Protein AF-A0A060RAX2-F1 (afdb_monomer_lite)

pLDDT: mean 82.01, std 15.31, range [31.0, 96.56]

Organism: NCBI:txid1433126

Structure (mmCIF, N/CA/C/O backbone):
data_AF-A0A060RAX2-F1
#
_entry.id   AF-A0A060RAX2-F1
#
loop_
_atom_site.group_PDB
_atom_site.id
_atom_site.type_symbol
_atom_site.label_atom_id
_atom_site.label_alt_id
_atom_site.label_comp_id
_atom_site.label_asym_id
_atom_site.label_entity_id
_atom_site.label_seq_id
_atom_site.pdbx_PDB_ins_code
_atom_site.Cartn_x
_atom_site.Cartn_y
_atom_site.Cartn_z
_atom_site.occupancy
_atom_site.B_iso_or_equiv
_atom_site.auth_seq_id
_atom_site.auth_comp_id
_atom_site.auth_asym_id
_atom_site.auth_atom_id
_atom_site.pdbx_PDB_model_num
ATOM 1 N N . MET A 1 1 ? 15.315 -1.923 -35.278 1.00 40.69 1 MET A N 1
ATOM 2 C CA . MET A 1 1 ? 13.990 -2.522 -35.017 1.00 40.69 1 MET A CA 1
ATOM 3 C C . MET A 1 1 ? 14.217 -3.884 -34.391 1.00 40.69 1 MET A C 1
ATOM 5 O O . MET A 1 1 ? 14.430 -4.845 -35.110 1.00 40.69 1 MET A O 1
ATOM 9 N N . GLY A 1 2 ? 14.251 -3.930 -33.065 1.00 31.00 2 GLY A N 1
ATOM 10 C CA . GLY A 1 2 ? 14.161 -5.158 -32.284 1.00 31.00 2 GLY A CA 1
ATOM 11 C C . GLY A 1 2 ? 13.097 -4.883 -31.240 1.00 31.00 2 GLY A C 1
ATOM 12 O O . GLY A 1 2 ? 13.395 -4.315 -30.198 1.00 31.00 2 GLY A O 1
ATOM 13 N N . ILE A 1 3 ? 11.834 -5.123 -31.593 1.00 42.16 3 ILE A N 1
ATOM 14 C CA . ILE A 1 3 ? 10.774 -5.209 -30.590 1.00 42.16 3 ILE A CA 1
ATOM 15 C C . ILE A 1 3 ? 10.915 -6.626 -30.059 1.00 42.16 3 ILE A C 1
ATOM 17 O O . ILE A 1 3 ? 10.268 -7.552 -30.547 1.00 42.16 3 ILE A O 1
ATOM 21 N N . ASP A 1 4 ? 11.871 -6.803 -29.152 1.00 38.22 4 ASP A N 1
ATOM 22 C CA . ASP A 1 4 ? 11.955 -8.032 -28.393 1.00 38.22 4 ASP A CA 1
ATOM 23 C C . ASP A 1 4 ? 10.695 -8.094 -27.543 1.00 38.22 4 ASP A C 1
ATOM 25 O O . ASP A 1 4 ? 10.386 -7.201 -26.753 1.00 38.22 4 ASP A O 1
ATOM 29 N N . ASN A 1 5 ? 9.915 -9.133 -27.822 1.00 41.03 5 ASN A N 1
ATOM 30 C CA . ASN A 1 5 ? 8.719 -9.512 -27.105 1.00 41.03 5 ASN A CA 1
ATOM 31 C C . ASN A 1 5 ? 9.059 -9.637 -25.617 1.00 41.03 5 ASN A C 1
ATOM 33 O O . ASN A 1 5 ? 9.497 -10.696 -25.166 1.00 41.03 5 ASN A O 1
ATOM 37 N N . VAL A 1 6 ? 8.845 -8.567 -24.849 1.00 45.88 6 VAL A N 1
ATOM 38 C CA . VAL A 1 6 ? 8.766 -8.670 -23.396 1.00 45.88 6 VAL A CA 1
ATOM 39 C C . VAL A 1 6 ? 7.532 -9.509 -23.128 1.00 45.88 6 VAL A C 1
ATOM 41 O O . VAL A 1 6 ? 6.397 -9.078 -23.336 1.00 45.88 6 VAL A O 1
ATOM 44 N N . VAL A 1 7 ? 7.810 -10.761 -22.785 1.00 43.94 7 VAL A N 1
ATOM 45 C CA . VAL A 1 7 ? 6.874 -11.801 -22.394 1.00 43.94 7 VAL A CA 1
ATOM 46 C C . VAL A 1 7 ? 5.793 -11.167 -21.530 1.00 43.94 7 VAL A C 1
ATOM 48 O O . VAL A 1 7 ? 6.024 -10.741 -20.399 1.00 43.94 7 VAL A O 1
ATOM 51 N N . ASN A 1 8 ? 4.609 -11.059 -22.122 1.00 46.56 8 ASN A N 1
ATOM 52 C CA . ASN A 1 8 ? 3.396 -10.644 -21.455 1.00 46.56 8 ASN A CA 1
ATOM 53 C C . ASN A 1 8 ? 2.997 -11.824 -20.572 1.00 46.56 8 ASN A C 1
ATOM 55 O O . ASN A 1 8 ? 2.172 -12.639 -20.968 1.00 46.56 8 ASN A O 1
ATOM 59 N N . ASP A 1 9 ? 3.693 -11.992 -19.451 1.00 50.44 9 ASP A N 1
ATOM 60 C CA . ASP A 1 9 ? 3.386 -13.018 -18.472 1.00 50.44 9 ASP A CA 1
ATOM 61 C C . ASP A 1 9 ? 2.266 -12.441 -17.595 1.00 50.44 9 ASP A C 1
ATOM 63 O O . ASP A 1 9 ? 2.535 -11.565 -16.762 1.00 50.44 9 ASP A O 1
ATOM 67 N N . PRO A 1 10 ? 0.996 -12.876 -17.741 1.00 52.94 10 PRO A N 1
ATOM 68 C CA . PRO A 1 10 ? -0.099 -12.449 -16.869 1.00 52.94 10 PRO A CA 1
ATOM 69 C C . PRO A 1 10 ? 0.019 -13.109 -15.482 1.00 52.94 10 PRO A C 1
ATOM 71 O O . PRO A 1 10 ? -0.981 -13.369 -14.809 1.00 52.94 10 PRO A O 1
ATOM 74 N N . GLY A 1 11 ? 1.247 -13.427 -15.066 1.00 69.38 11 GLY A N 1
ATOM 75 C CA . GLY A 1 11 ? 1.576 -14.026 -13.794 1.00 69.38 11 GLY A CA 1
ATOM 76 C C . GLY A 1 11 ? 1.183 -13.096 -12.656 1.00 69.38 11 GLY A C 1
ATOM 77 O O . GLY A 1 11 ? 1.456 -11.891 -12.658 1.00 69.38 11 GLY A O 1
ATOM 78 N N . MET A 1 12 ? 0.530 -13.679 -11.658 1.00 77.56 12 MET A N 1
ATOM 79 C CA . MET A 1 12 ? 0.263 -13.012 -10.394 1.00 77.56 12 MET A CA 1
ATOM 80 C C . MET A 1 12 ? 1.573 -12.468 -9.814 1.00 77.56 12 MET A C 1
ATOM 82 O O . MET A 1 12 ? 2.557 -13.188 -9.674 1.00 77.56 12 MET A O 1
ATOM 86 N N . THR A 1 13 ? 1.577 -11.186 -9.472 1.00 85.06 13 THR A N 1
ATOM 87 C CA . THR A 1 13 ? 2.746 -10.495 -8.930 1.00 85.06 13 THR A CA 1
ATOM 88 C C . THR A 1 13 ? 2.704 -10.455 -7.407 1.00 85.06 13 THR A C 1
ATOM 90 O O . THR A 1 13 ? 1.645 -10.246 -6.814 1.00 85.06 13 THR A O 1
ATOM 93 N N . TYR A 1 14 ? 3.867 -10.575 -6.771 1.00 88.44 14 TYR A N 1
ATOM 94 C CA . TYR A 1 14 ? 4.028 -10.373 -5.332 1.00 88.44 14 TYR A CA 1
ATOM 95 C C . TYR A 1 14 ? 4.459 -8.941 -5.024 1.00 88.44 14 TYR A C 1
ATOM 97 O O . TYR A 1 14 ? 5.222 -8.334 -5.786 1.00 88.44 14 TYR A O 1
ATOM 105 N N . ALA A 1 15 ? 3.988 -8.404 -3.901 1.00 89.62 15 ALA A N 1
ATOM 106 C CA . ALA A 1 15 ? 4.385 -7.083 -3.443 1.00 89.62 15 ALA A CA 1
ATOM 107 C C . ALA A 1 15 ? 4.557 -6.985 -1.928 1.00 89.62 15 ALA A C 1
ATOM 109 O O . ALA A 1 15 ? 3.842 -7.619 -1.147 1.00 89.62 15 ALA A O 1
ATOM 110 N N . LEU A 1 16 ? 5.492 -6.123 -1.543 1.00 92.06 16 LEU A N 1
ATOM 111 C CA . LEU A 1 16 ? 5.757 -5.729 -0.172 1.00 92.06 16 LEU A CA 1
ATOM 112 C C . LEU A 1 16 ? 5.646 -4.211 -0.071 1.00 92.06 16 LEU A C 1
ATOM 114 O O . LEU A 1 16 ? 6.361 -3.486 -0.759 1.00 92.06 16 LEU A O 1
ATOM 118 N N . PHE A 1 17 ? 4.764 -3.739 0.799 1.00 92.75 17 PHE A N 1
ATOM 119 C CA . PHE A 1 17 ? 4.517 -2.319 1.015 1.00 92.75 17 PHE A CA 1
ATOM 120 C C . PHE A 1 17 ? 4.801 -1.930 2.466 1.00 92.75 17 PHE A C 1
ATOM 122 O O . PHE A 1 17 ? 4.574 -2.709 3.391 1.00 92.75 17 PHE A O 1
ATOM 129 N N . GLY A 1 18 ? 5.300 -0.715 2.663 1.00 93.50 18 GLY A N 1
ATOM 130 C CA . GLY A 1 18 ? 5.592 -0.134 3.965 1.00 93.50 18 GLY A CA 1
ATOM 131 C C . GLY A 1 18 ? 5.198 1.338 3.982 1.00 93.50 18 GLY A C 1
ATOM 132 O O . GLY A 1 18 ? 5.544 2.081 3.066 1.00 93.50 18 GLY A O 1
ATOM 133 N N . GLY A 1 19 ? 4.484 1.784 5.010 1.00 93.31 19 GLY A N 1
ATOM 134 C CA . GLY A 1 19 ? 4.023 3.165 5.059 1.00 93.31 19 GLY A CA 1
ATOM 135 C C . GLY A 1 19 ? 3.538 3.636 6.419 1.00 93.31 19 GLY A C 1
ATOM 136 O O . GLY A 1 19 ? 3.630 2.936 7.426 1.00 93.31 19 GLY A O 1
ATOM 137 N N . ILE A 1 20 ? 3.009 4.853 6.413 1.00 91.88 20 ILE A N 1
ATOM 138 C CA . ILE A 1 20 ? 2.364 5.493 7.556 1.00 91.88 20 ILE A CA 1
ATOM 139 C C . ILE A 1 20 ? 0.881 5.617 7.234 1.00 91.88 20 ILE A C 1
ATOM 141 O O . ILE A 1 20 ? 0.505 5.939 6.101 1.00 91.88 20 ILE A O 1
ATOM 145 N N . ASN A 1 21 ? 0.032 5.363 8.223 1.00 89.81 21 ASN A N 1
ATOM 146 C CA . ASN A 1 21 ? -1.407 5.396 8.064 1.00 89.81 21 ASN A CA 1
ATOM 147 C C . ASN A 1 21 ? -2.071 6.305 9.095 1.00 89.81 21 ASN A C 1
ATOM 149 O O . ASN A 1 21 ? -1.909 6.162 10.302 1.00 89.81 21 ASN A O 1
ATOM 153 N N . TYR A 1 22 ? -2.893 7.220 8.605 1.00 89.19 22 TYR A N 1
ATOM 154 C CA . TYR A 1 22 ? -3.722 8.083 9.415 1.00 89.19 22 TYR A CA 1
ATOM 155 C C . TYR A 1 22 ? -5.188 7.651 9.354 1.00 89.19 22 TYR A C 1
ATOM 157 O O . TYR A 1 22 ? -5.821 7.566 8.294 1.00 89.19 22 TYR A O 1
ATOM 165 N N . ARG A 1 23 ? -5.769 7.415 10.530 1.00 88.50 23 ARG A N 1
ATOM 166 C CA . ARG A 1 23 ? -7.190 7.104 10.672 1.00 88.50 23 ARG A CA 1
ATOM 167 C C . ARG A 1 23 ? -8.007 8.387 10.687 1.00 88.50 2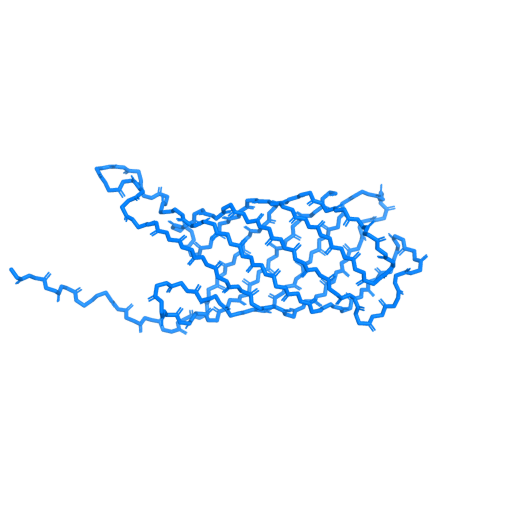3 ARG A C 1
ATOM 169 O O . ARG A 1 23 ? -7.968 9.132 11.658 1.00 88.50 23 ARG A O 1
ATOM 176 N N . ILE A 1 24 ? -8.814 8.581 9.648 1.00 89.31 24 ILE A N 1
ATOM 177 C CA . ILE A 1 24 ? -9.748 9.709 9.556 1.00 89.31 24 ILE A CA 1
ATOM 178 C C . ILE A 1 24 ? -11.032 9.379 10.325 1.00 89.31 24 ILE A C 1
ATOM 180 O O . ILE A 1 24 ? -11.538 10.187 11.097 1.00 89.31 24 ILE A O 1
ATOM 184 N N . THR A 1 25 ? -11.561 8.166 10.142 1.00 89.38 25 THR A N 1
ATOM 185 C CA . THR A 1 25 ? -12.736 7.664 10.871 1.00 89.38 25 THR A CA 1
ATOM 186 C C . THR A 1 25 ? -12.559 6.177 11.204 1.00 89.38 25 THR A C 1
ATOM 188 O O . THR A 1 25 ? -11.690 5.523 10.632 1.00 89.38 25 THR A O 1
ATOM 191 N N . PRO A 1 26 ? -13.416 5.569 12.046 1.00 86.31 26 PRO A N 1
ATOM 192 C CA . PRO A 1 26 ? -13.389 4.121 12.293 1.00 86.31 26 PRO A CA 1
ATOM 193 C C . PRO A 1 26 ? -13.591 3.227 11.054 1.00 86.31 26 PRO A C 1
ATOM 195 O O . PRO A 1 26 ? -13.472 2.006 11.160 1.00 86.31 26 PRO A O 1
ATOM 198 N N . ARG A 1 27 ? -13.968 3.805 9.905 1.00 89.50 27 ARG A N 1
ATOM 199 C CA . ARG A 1 27 ? -14.102 3.093 8.627 1.00 89.50 27 ARG A CA 1
ATOM 200 C C . ARG A 1 27 ? -13.159 3.591 7.545 1.00 89.50 27 ARG A C 1
ATOM 202 O O . ARG A 1 27 ? -12.979 2.873 6.578 1.00 89.50 27 ARG A O 1
ATOM 209 N N . PHE A 1 28 ? -12.590 4.784 7.681 1.00 90.88 28 PHE A N 1
ATOM 210 C CA . PHE A 1 28 ? -11.781 5.405 6.639 1.00 90.88 28 PHE A CA 1
ATOM 211 C C . PHE A 1 28 ? -10.384 5.704 7.149 1.00 90.88 28 PHE A C 1
ATOM 213 O O . PHE A 1 28 ? -10.209 6.364 8.179 1.00 90.88 28 PHE A O 1
ATOM 220 N N . SER A 1 29 ? -9.397 5.261 6.383 1.00 91.00 29 SER A N 1
ATOM 221 C CA . SER A 1 29 ? -7.994 5.531 6.642 1.00 91.00 29 SER A CA 1
ATOM 222 C C . SER A 1 29 ? -7.306 5.977 5.355 1.00 91.00 29 SER A C 1
ATOM 224 O O . SER A 1 29 ? -7.652 5.530 4.261 1.00 91.00 29 SER A O 1
ATOM 226 N N . LEU A 1 30 ? -6.357 6.889 5.500 1.00 94.06 30 LEU A N 1
ATOM 227 C CA . LEU A 1 30 ? -5.515 7.406 4.431 1.00 94.06 30 LEU A CA 1
ATOM 228 C C . LEU A 1 30 ? -4.075 7.148 4.840 1.00 94.06 30 LEU A C 1
ATOM 230 O O . LEU A 1 30 ? -3.723 7.349 5.997 1.00 94.06 30 LEU A O 1
ATOM 234 N N . GLY A 1 31 ? -3.226 6.751 3.913 1.00 93.12 31 GLY A N 1
ATOM 235 C CA . GLY A 1 31 ? -1.808 6.673 4.196 1.00 93.12 31 GLY A CA 1
ATOM 236 C C . GLY A 1 31 ? -0.962 6.878 2.966 1.00 93.12 31 GLY A C 1
ATOM 237 O O . GLY A 1 31 ? -1.460 7.069 1.857 1.00 93.12 31 GLY A O 1
ATOM 238 N N . LEU A 1 32 ? 0.335 6.880 3.213 1.00 95.50 32 LEU A N 1
ATOM 239 C CA . LEU A 1 32 ? 1.360 7.030 2.202 1.00 95.50 32 LEU A CA 1
ATOM 240 C C . LEU A 1 32 ? 2.507 6.092 2.524 1.00 95.50 32 LEU A C 1
ATOM 242 O O . LEU A 1 32 ? 2.751 5.770 3.690 1.00 95.50 32 LEU A O 1
ATOM 246 N N . GLY A 1 33 ? 3.221 5.660 1.501 1.00 94.69 33 GLY A N 1
ATOM 247 C CA . GLY A 1 33 ? 4.307 4.728 1.710 1.00 94.69 33 GLY A CA 1
ATOM 248 C C . GLY A 1 33 ? 5.144 4.481 0.479 1.00 94.69 33 GLY A C 1
ATOM 249 O O . GLY A 1 33 ? 4.999 5.125 -0.563 1.00 94.69 33 GLY A O 1
ATOM 250 N N . VAL A 1 34 ? 6.023 3.505 0.643 1.00 94.19 34 VAL A N 1
ATOM 251 C CA . VAL A 1 34 ? 6.868 2.960 -0.404 1.00 94.19 34 VAL A CA 1
ATOM 252 C 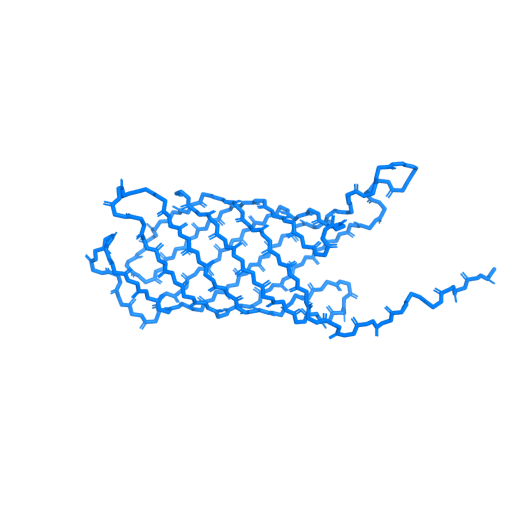C . VAL A 1 34 ? 6.710 1.450 -0.450 1.00 94.19 34 VAL A C 1
ATOM 254 O O . VAL A 1 34 ? 6.452 0.800 0.561 1.00 94.19 34 VAL A O 1
ATOM 257 N N . GLY A 1 35 ? 6.830 0.856 -1.623 1.00 91.50 35 GLY A N 1
ATOM 258 C CA . GLY A 1 35 ? 6.873 -0.593 -1.700 1.00 91.50 35 GLY A CA 1
ATOM 259 C C . GLY A 1 35 ? 7.478 -1.093 -2.975 1.00 91.50 35 GLY A C 1
ATOM 260 O O . GLY A 1 35 ? 7.718 -0.332 -3.906 1.00 91.50 35 GLY A O 1
ATOM 261 N N . ILE A 1 36 ? 7.736 -2.388 -2.973 1.00 89.31 36 ILE A N 1
ATOM 262 C CA . ILE A 1 36 ? 8.416 -3.082 -4.047 1.00 89.31 36 ILE A CA 1
ATOM 263 C C . ILE A 1 36 ? 7.469 -4.134 -4.605 1.00 89.31 36 ILE A C 1
ATOM 265 O O . ILE A 1 36 ? 6.808 -4.852 -3.850 1.00 89.31 36 ILE A O 1
ATOM 269 N N . TYR A 1 37 ? 7.389 -4.227 -5.928 1.00 82.50 37 TYR A N 1
ATOM 270 C CA . TYR A 1 37 ? 6.632 -5.272 -6.609 1.00 82.50 37 TYR A CA 1
ATOM 271 C C . TYR A 1 37 ? 7.414 -5.806 -7.811 1.00 82.50 37 TYR A C 1
ATOM 273 O O . TYR A 1 37 ? 8.246 -5.097 -8.373 1.00 82.50 37 TYR A O 1
ATOM 281 N N . LYS A 1 38 ? 7.201 -7.086 -8.149 1.00 80.62 38 LYS A N 1
ATOM 282 C CA . LYS A 1 38 ? 8.037 -7.857 -9.101 1.00 80.62 38 LYS A CA 1
ATOM 283 C C . LYS A 1 38 ? 9.545 -7.854 -8.783 1.00 80.62 38 LYS A C 1
ATOM 285 O O . LYS A 1 38 ? 10.328 -8.246 -9.629 1.00 80.62 38 LYS A O 1
ATOM 290 N N . THR A 1 39 ? 9.972 -7.398 -7.599 1.00 75.62 39 THR A N 1
ATOM 291 C CA . THR A 1 39 ? 11.394 -7.174 -7.229 1.00 75.62 39 THR A CA 1
ATOM 292 C C . THR A 1 39 ? 12.112 -6.093 -8.066 1.00 75.62 39 THR A C 1
ATOM 294 O O . THR A 1 39 ? 13.165 -5.601 -7.670 1.00 75.62 39 THR A O 1
ATOM 297 N N . GLU A 1 40 ? 11.503 -5.653 -9.165 1.00 80.88 40 GLU A N 1
ATOM 298 C CA . GLU A 1 40 ? 12.068 -4.755 -10.177 1.00 80.88 40 GLU A CA 1
ATOM 299 C C . GLU A 1 40 ? 11.528 -3.324 -10.099 1.00 80.88 40 GLU A C 1
ATOM 301 O O . GLU A 1 40 ? 12.049 -2.433 -10.762 1.00 80.88 40 GLU A O 1
ATOM 306 N N . PHE A 1 41 ? 10.481 -3.077 -9.309 1.00 84.81 41 PHE A N 1
ATOM 307 C CA . PHE A 1 41 ? 9.847 -1.763 -9.238 1.00 84.81 41 PHE A CA 1
ATOM 308 C C . PHE A 1 41 ? 9.698 -1.287 -7.805 1.00 84.81 41 PHE A C 1
ATOM 310 O O . PHE A 1 41 ? 9.165 -2.009 -6.965 1.00 84.81 41 PHE A O 1
ATOM 317 N N . VAL A 1 42 ? 10.081 -0.037 -7.556 1.00 89.75 42 VAL A N 1
ATOM 318 C CA . VAL A 1 42 ? 9.740 0.721 -6.352 1.00 89.75 42 VAL A CA 1
ATOM 319 C C . VAL A 1 42 ? 8.580 1.648 -6.679 1.00 89.75 42 VAL A C 1
ATOM 321 O O . VAL A 1 42 ? 8.571 2.329 -7.700 1.00 89.75 42 VAL A O 1
ATOM 324 N N . ALA A 1 43 ? 7.601 1.705 -5.790 1.00 90.88 43 ALA A N 1
ATOM 325 C CA . ALA A 1 43 ? 6.478 2.610 -5.899 1.00 90.88 43 ALA A CA 1
ATOM 326 C C . ALA A 1 43 ? 6.394 3.510 -4.674 1.00 90.88 43 ALA A C 1
ATOM 328 O O . ALA A 1 43 ? 6.356 3.006 -3.555 1.00 90.88 43 ALA A O 1
ATOM 329 N N . ALA A 1 44 ? 6.305 4.819 -4.892 1.00 92.81 44 ALA A N 1
ATOM 330 C CA . ALA A 1 44 ? 5.879 5.783 -3.886 1.00 92.81 44 ALA A CA 1
ATOM 331 C C . ALA A 1 44 ? 4.383 6.034 -4.075 1.00 92.81 44 ALA A C 1
ATOM 333 O O . ALA A 1 44 ? 3.941 6.339 -5.185 1.00 92.81 44 ALA A O 1
ATOM 334 N N . TYR A 1 45 ? 3.587 5.874 -3.021 1.00 93.94 45 TYR A N 1
ATOM 335 C CA . TYR A 1 45 ? 2.139 5.798 -3.169 1.00 93.94 45 TYR A CA 1
ATOM 336 C C . TYR A 1 45 ? 1.364 6.479 -2.048 1.00 93.94 45 TYR A C 1
ATOM 338 O O . TYR A 1 45 ? 1.857 6.665 -0.937 1.00 93.94 45 TYR A O 1
ATOM 346 N N . LEU A 1 46 ? 0.109 6.784 -2.367 1.00 95.81 46 LEU A N 1
ATOM 347 C CA . LEU A 1 46 ? -0.968 7.104 -1.444 1.00 95.81 46 LEU A CA 1
ATOM 348 C C . LEU A 1 46 ? -1.986 5.968 -1.473 1.00 95.81 46 LEU A C 1
ATOM 350 O O . LEU A 1 46 ? -2.248 5.392 -2.531 1.00 95.81 46 LEU A O 1
ATOM 354 N N . HIS A 1 47 ? -2.587 5.652 -0.332 1.00 94.25 47 HIS A N 1
ATOM 355 C CA . HIS A 1 47 ? -3.659 4.668 -0.253 1.00 94.25 47 HIS A CA 1
ATOM 356 C C . HIS A 1 47 ? -4.839 5.176 0.557 1.00 94.25 47 HIS A C 1
ATOM 358 O O . HIS A 1 47 ? -4.687 5.842 1.578 1.00 94.25 47 HIS A O 1
ATOM 364 N N . LEU A 1 48 ? -6.028 4.793 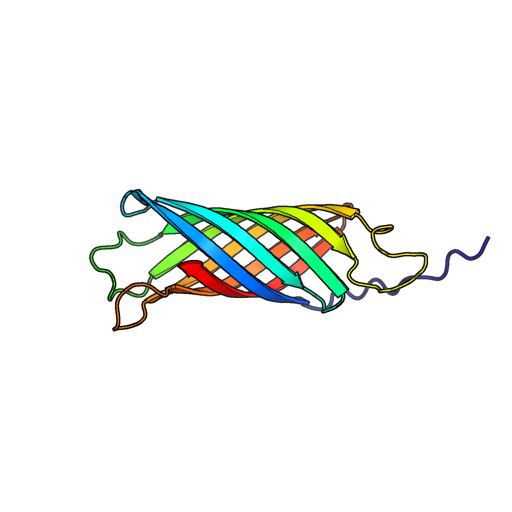0.116 1.00 94.50 48 LEU A N 1
ATOM 365 C CA . LEU A 1 48 ? -7.287 4.999 0.810 1.00 94.50 48 LEU A CA 1
ATOM 366 C C . LEU A 1 48 ? -7.870 3.632 1.135 1.00 94.50 48 LEU A C 1
ATOM 368 O O . LEU A 1 48 ? -8.031 2.804 0.241 1.00 94.50 48 LEU A O 1
ATOM 372 N N . ASN A 1 49 ? -8.208 3.410 2.401 1.00 93.25 49 ASN A N 1
ATOM 373 C CA . ASN A 1 49 ? -8.825 2.174 2.862 1.00 93.25 49 ASN A CA 1
ATOM 374 C C . ASN A 1 49 ? -10.202 2.459 3.461 1.00 93.25 49 ASN A C 1
ATOM 376 O O . ASN A 1 49 ? -10.377 3.389 4.254 1.00 93.25 49 ASN A O 1
ATOM 380 N N . PHE A 1 50 ? -11.157 1.608 3.103 1.00 94.25 50 PHE A N 1
ATOM 381 C CA . PHE A 1 50 ? -12.490 1.536 3.670 1.00 94.25 50 PHE A CA 1
ATOM 382 C C . PHE A 1 50 ? -12.697 0.187 4.361 1.00 94.25 50 PHE A C 1
ATOM 384 O O . PHE A 1 50 ? -12.771 -0.863 3.716 1.00 94.25 50 PHE A O 1
ATOM 391 N N . ASN A 1 51 ? -12.825 0.212 5.683 1.00 92.06 51 ASN A N 1
ATOM 392 C CA . ASN A 1 51 ? -13.046 -0.981 6.486 1.00 92.06 51 ASN A CA 1
ATOM 393 C C . ASN A 1 51 ? -14.508 -1.426 6.345 1.00 92.06 51 ASN A C 1
ATOM 395 O O . ASN A 1 51 ? -15.434 -0.670 6.654 1.00 92.06 51 ASN A O 1
ATOM 399 N N . LEU A 1 52 ? -14.727 -2.679 5.936 1.00 89.50 52 LEU A N 1
ATOM 400 C CA . LEU A 1 52 ? -16.074 -3.248 5.786 1.00 89.50 52 LEU A CA 1
ATOM 401 C C . LEU A 1 52 ? -16.758 -3.485 7.140 1.00 89.50 52 LEU A C 1
ATOM 403 O O . LEU A 1 52 ? -17.978 -3.626 7.221 1.00 89.50 52 LEU A O 1
ATOM 407 N N . ARG A 1 53 ? -15.974 -3.508 8.221 1.00 85.44 53 ARG A N 1
ATOM 408 C CA . ARG A 1 53 ? -16.454 -3.488 9.603 1.00 85.44 53 ARG A CA 1
ATOM 409 C C . ARG A 1 53 ? -15.922 -2.251 10.308 1.00 85.44 53 ARG A C 1
ATOM 411 O O . ARG A 1 53 ? -14.829 -1.779 10.016 1.00 85.44 53 ARG A O 1
ATOM 418 N N . ARG A 1 54 ? -16.717 -1.713 11.236 1.00 77.38 54 ARG A N 1
ATOM 419 C CA . ARG A 1 54 ? -16.285 -0.580 12.055 1.00 77.38 54 ARG A CA 1
ATOM 420 C C . ARG A 1 54 ? -15.153 -1.054 12.955 1.00 77.38 54 ARG A C 1
ATOM 422 O O . ARG A 1 54 ? -15.326 -2.024 13.684 1.00 77.38 54 ARG A O 1
ATOM 429 N N . GLU A 1 55 ? -14.023 -0.368 12.900 1.00 70.81 55 GLU A N 1
ATOM 430 C CA . GLU A 1 55 ? -12.935 -0.649 13.820 1.00 70.81 55 GLU A CA 1
ATOM 431 C C . GLU A 1 55 ? -13.330 -0.157 15.218 1.00 70.81 55 GLU A C 1
ATOM 433 O O . GLU A 1 55 ? -13.570 1.038 15.417 1.00 70.81 55 GLU A O 1
ATOM 438 N N . HIS A 1 56 ? -13.450 -1.079 16.172 1.00 65.81 56 HIS A N 1
ATOM 439 C CA . HIS A 1 56 ? -13.808 -0.762 17.553 1.00 65.81 56 HIS A CA 1
ATOM 440 C C . HIS A 1 56 ? -12.583 -0.707 18.462 1.00 65.81 56 HIS A C 1
ATOM 442 O O . HIS A 1 56 ? -12.549 0.104 19.387 1.00 65.81 56 HIS A O 1
ATOM 448 N N . SER A 1 57 ? -11.558 -1.509 18.174 1.00 64.56 57 SER A N 1
ATOM 449 C CA . SER A 1 57 ? -10.305 -1.524 18.920 1.00 64.56 57 SER A CA 1
ATOM 450 C C . SER A 1 57 ? -9.110 -1.836 18.019 1.00 64.56 57 SER A C 1
ATOM 452 O O . SER A 1 57 ? -9.237 -2.544 17.024 1.00 64.56 57 SER A O 1
ATOM 454 N N . THR A 1 58 ? -7.914 -1.418 18.440 1.00 65.69 58 THR A N 1
ATOM 455 C CA . THR A 1 58 ? -6.610 -1.803 17.862 1.00 65.69 58 THR A CA 1
ATOM 456 C C . THR A 1 58 ? -6.257 -3.281 18.093 1.00 65.69 58 THR A C 1
ATOM 458 O O . THR A 1 58 ? -5.094 -3.667 18.052 1.00 65.69 58 THR A O 1
ATOM 461 N N . LYS A 1 59 ? -7.248 -4.121 18.396 1.00 65.06 59 LYS A N 1
ATOM 462 C CA . LYS A 1 59 ? -7.131 -5.574 18.568 1.00 65.06 59 LYS A CA 1
ATOM 463 C C . LYS A 1 59 ? -7.969 -6.344 17.547 1.00 65.06 59 LYS A C 1
ATOM 465 O O . LYS A 1 59 ? -7.884 -7.569 17.512 1.00 65.06 59 LYS A O 1
ATOM 470 N N . ASP A 1 60 ? -8.760 -5.642 16.738 1.00 72.75 60 ASP A N 1
ATOM 471 C CA . ASP A 1 60 ? -9.696 -6.258 15.810 1.00 72.75 60 ASP A CA 1
ATOM 472 C C . ASP A 1 60 ? -9.051 -6.440 14.437 1.00 72.75 60 ASP A C 1
ATOM 474 O O . ASP A 1 60 ? -8.476 -5.511 13.870 1.00 72.75 60 ASP A O 1
ATOM 478 N N . ASN A 1 61 ? -9.197 -7.638 13.876 1.00 86.06 61 ASN A N 1
ATOM 479 C CA . ASN A 1 61 ? -8.887 -7.883 12.474 1.00 86.06 61 ASN A CA 1
ATOM 480 C C . ASN A 1 61 ? -10.133 -7.577 11.646 1.00 86.06 61 ASN A C 1
ATOM 482 O O . ASN A 1 61 ? -11.238 -7.991 12.014 1.00 86.06 61 ASN A O 1
ATOM 486 N N . TYR A 1 62 ? -9.976 -6.907 10.511 1.00 87.75 62 TYR A N 1
ATOM 487 C CA . TYR A 1 62 ? -11.116 -6.562 9.670 1.00 87.75 62 TYR A CA 1
ATOM 488 C C . TYR A 1 62 ? -10.794 -6.654 8.182 1.00 87.75 62 TYR A C 1
ATOM 490 O O . TYR A 1 62 ? -9.680 -6.335 7.764 1.00 87.75 62 TYR A O 1
ATOM 498 N N . PRO A 1 63 ? -11.785 -7.043 7.365 1.00 93.38 63 PRO A N 1
ATOM 499 C CA . PRO A 1 63 ? -11.684 -6.888 5.931 1.00 93.38 63 PRO A CA 1
ATOM 500 C C . PRO A 1 63 ? -11.832 -5.417 5.535 1.00 93.38 63 PRO A C 1
ATOM 502 O O . PRO A 1 63 ? -12.609 -4.665 6.138 1.00 93.38 63 PRO A O 1
ATOM 505 N N . TYR A 1 64 ? -11.128 -5.023 4.482 1.00 93.94 64 TYR A N 1
ATOM 506 C CA . TYR A 1 64 ? -11.206 -3.695 3.890 1.00 93.94 64 TYR A CA 1
ATOM 507 C C . TYR A 1 64 ? -11.182 -3.775 2.366 1.00 93.94 64 TYR A C 1
ATOM 509 O O . TYR A 1 64 ? -10.621 -4.701 1.780 1.00 93.94 64 TYR A O 1
ATOM 517 N N . ILE A 1 65 ? -11.766 -2.768 1.732 1.00 96.56 65 ILE A N 1
ATOM 518 C CA . ILE A 1 65 ? -11.515 -2.442 0.328 1.00 96.56 65 ILE A CA 1
ATOM 519 C C . ILE A 1 65 ? -10.692 -1.166 0.284 1.00 96.56 65 ILE A C 1
ATOM 521 O O . ILE A 1 65 ? -10.817 -0.313 1.161 1.00 96.56 65 ILE A O 1
ATOM 525 N N . GLY A 1 66 ? -9.839 -1.020 -0.713 1.00 95.19 66 GLY A N 1
ATOM 526 C CA . GLY A 1 66 ? -9.005 0.159 -0.824 1.00 95.19 66 GLY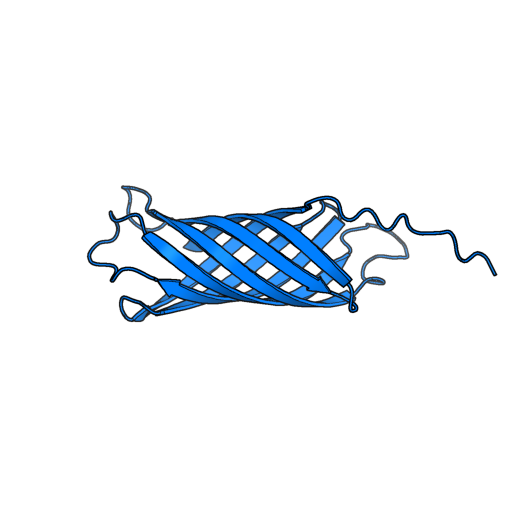 A CA 1
ATOM 527 C C . GLY A 1 66 ? -8.576 0.435 -2.243 1.00 95.19 66 GLY A C 1
ATOM 528 O O . GLY A 1 66 ? -8.765 -0.373 -3.152 1.00 95.19 66 GLY A O 1
ATOM 529 N N . ILE A 1 67 ? -7.980 1.601 -2.410 1.00 96.00 67 ILE A N 1
ATOM 530 C CA . ILE A 1 67 ? -7.318 1.994 -3.638 1.00 96.00 67 ILE A CA 1
ATOM 531 C C . ILE A 1 67 ? -5.960 2.575 -3.285 1.00 96.00 67 ILE A C 1
ATOM 533 O O . ILE A 1 67 ? -5.837 3.376 -2.359 1.00 96.00 67 ILE A O 1
ATOM 537 N N . GLN A 1 68 ? -4.940 2.147 -4.012 1.00 94.69 68 GLN A N 1
ATOM 538 C CA . GLN A 1 68 ? -3.606 2.715 -3.949 1.00 94.69 68 GLN A CA 1
ATOM 539 C C . GLN A 1 68 ? -3.288 3.377 -5.283 1.00 94.69 68 GLN A C 1
ATOM 541 O O . GLN A 1 68 ? -3.615 2.837 -6.333 1.00 94.69 68 GLN A O 1
ATOM 546 N N . ALA A 1 69 ? -2.644 4.533 -5.254 1.00 94.69 69 ALA A N 1
ATOM 547 C CA . ALA A 1 69 ? -2.200 5.213 -6.458 1.00 94.69 69 ALA A CA 1
ATOM 548 C C . ALA A 1 69 ? -0.874 5.923 -6.206 1.00 94.69 69 ALA A C 1
ATOM 550 O O . ALA A 1 69 ? -0.607 6.369 -5.089 1.00 94.69 69 ALA A O 1
ATOM 551 N N . GLY A 1 70 ? -0.018 6.008 -7.219 1.00 92.75 70 GLY A N 1
ATOM 552 C CA . GLY A 1 70 ? 1.317 6.550 -7.007 1.00 92.75 70 GLY A CA 1
ATOM 553 C C . GLY A 1 70 ? 2.236 6.497 -8.211 1.00 92.75 70 GLY A C 1
ATOM 554 O O . GLY A 1 70 ? 1.852 6.047 -9.289 1.00 92.75 70 GLY A O 1
ATOM 555 N N . GLY A 1 71 ? 3.461 6.964 -7.997 1.00 89.94 71 GLY A N 1
ATOM 556 C CA . GLY A 1 71 ? 4.544 6.884 -8.967 1.00 89.94 71 GLY A CA 1
ATOM 557 C C . GLY A 1 71 ? 5.319 5.582 -8.805 1.00 89.94 71 GLY A C 1
ATOM 558 O O . GLY A 1 71 ? 5.628 5.173 -7.687 1.00 89.94 71 GLY A O 1
ATOM 559 N N . VAL A 1 72 ? 5.635 4.949 -9.926 1.00 88.94 72 VAL A N 1
ATOM 560 C CA . VAL A 1 72 ? 6.460 3.744 -10.028 1.00 88.94 72 VAL A CA 1
ATOM 561 C C . VAL A 1 72 ? 7.769 4.100 -10.712 1.00 88.94 72 VAL A C 1
ATOM 563 O O . VAL A 1 72 ? 7.765 4.871 -11.671 1.00 88.94 72 VAL A O 1
ATOM 566 N N . TYR A 1 73 ? 8.851 3.486 -10.246 1.00 85.62 73 TYR A N 1
ATOM 567 C CA . TYR A 1 73 ? 10.193 3.591 -10.795 1.00 85.62 73 TYR A CA 1
ATOM 568 C C . TYR A 1 73 ? 10.837 2.204 -10.838 1.00 85.62 73 TYR A C 1
ATOM 570 O O . TYR A 1 73 ? 10.750 1.447 -9.869 1.00 85.62 73 TYR A O 1
ATOM 578 N N . SER A 1 74 ? 11.490 1.877 -11.948 1.00 83.31 74 SER A N 1
ATOM 579 C CA . SER A 1 74 ? 12.361 0.703 -12.058 1.00 83.31 74 SER A CA 1
ATOM 580 C C . SER A 1 74 ? 13.530 0.768 -11.057 1.00 83.31 74 SER A C 1
ATOM 582 O O . SER A 1 74 ? 14.093 1.837 -10.811 1.00 83.31 74 SER A O 1
ATOM 584 N N . THR A 1 75 ? 13.885 -0.376 -10.466 1.00 74.94 75 THR A N 1
ATOM 585 C CA . THR A 1 75 ? 15.010 -0.551 -9.529 1.00 74.94 75 THR A CA 1
ATOM 586 C C . THR A 1 75 ? 16.302 -0.990 -10.208 1.00 74.94 75 THR A C 1
ATOM 588 O O . THR A 1 75 ? 17.317 -1.137 -9.527 1.00 74.94 75 THR A O 1
ATOM 591 N N . TRP A 1 76 ? 16.289 -1.202 -11.527 1.00 70.75 76 TRP A N 1
ATOM 592 C CA . TRP A 1 76 ? 17.453 -1.650 -12.287 1.00 70.75 76 TRP A CA 1
ATOM 593 C C . TRP A 1 76 ? 18.602 -0.643 -12.166 1.00 70.75 76 TRP A C 1
ATOM 595 O O . TRP A 1 76 ? 18.497 0.496 -12.609 1.00 70.75 76 TRP A O 1
ATOM 605 N N . ILE A 1 77 ? 19.709 -1.061 -11.552 1.00 58.12 77 ILE A N 1
ATOM 606 C CA . ILE A 1 77 ? 20.894 -0.223 -11.338 1.00 58.12 77 ILE A CA 1
ATOM 607 C C . ILE A 1 77 ? 21.734 -0.242 -12.625 1.00 58.12 77 ILE A C 1
ATOM 609 O O . ILE A 1 77 ? 22.222 -1.299 -13.019 1.00 58.12 77 ILE A O 1
ATOM 613 N N . GLY A 1 78 ? 21.902 0.908 -13.288 1.00 60.91 78 GLY A N 1
ATOM 614 C CA . GLY A 1 78 ? 22.654 1.036 -14.544 1.00 60.91 78 GLY A CA 1
ATOM 615 C C . GLY A 1 78 ? 22.196 2.230 -15.388 1.00 60.91 78 GLY A C 1
ATOM 616 O O . GLY A 1 78 ? 21.524 3.121 -14.872 1.00 60.91 78 GLY A O 1
ATOM 617 N N . GLU A 1 79 ? 22.531 2.239 -16.683 1.00 58.00 79 GLU A N 1
ATOM 618 C CA . GLU A 1 79 ? 22.143 3.306 -17.632 1.00 58.00 79 GLU A CA 1
ATOM 619 C C . GLU A 1 79 ? 20.620 3.484 -17.763 1.00 58.00 79 GLU A C 1
ATOM 621 O O . GLU A 1 79 ? 20.171 4.574 -18.095 1.00 58.00 79 GLU A O 1
ATOM 626 N N . ASN A 1 80 ? 19.844 2.453 -17.408 1.00 55.53 80 ASN A N 1
ATOM 627 C CA . ASN A 1 80 ? 18.385 2.428 -17.539 1.00 55.53 80 ASN A CA 1
ATOM 628 C C . ASN A 1 80 ? 17.638 2.667 -16.207 1.00 55.53 80 ASN A C 1
ATOM 630 O O . ASN A 1 80 ? 16.443 2.367 -16.088 1.00 55.53 80 ASN A O 1
ATOM 634 N N . PHE A 1 81 ? 18.327 3.148 -15.162 1.00 56.84 81 PHE A N 1
ATOM 635 C CA . PHE A 1 81 ? 17.682 3.439 -13.878 1.00 56.84 81 PHE A CA 1
ATOM 636 C C . PHE A 1 81 ? 16.648 4.560 -14.045 1.00 56.84 81 PHE A C 1
ATOM 638 O O . PHE A 1 81 ? 16.987 5.714 -14.305 1.00 56.84 81 PHE A O 1
ATOM 645 N N . GLY A 1 82 ? 15.372 4.225 -13.846 1.00 59.16 82 GLY A N 1
ATOM 646 C CA . GLY A 1 82 ? 14.262 5.174 -13.960 1.00 59.16 82 GLY A CA 1
ATOM 647 C C . GLY A 1 82 ? 13.695 5.370 -15.371 1.00 59.16 82 GLY A C 1
ATOM 648 O O . GLY A 1 82 ? 12.788 6.194 -15.522 1.00 59.16 82 GLY A O 1
ATOM 649 N N . ASP A 1 83 ? 14.161 4.608 -16.366 1.00 68.62 83 ASP A N 1
ATOM 650 C CA . ASP A 1 83 ? 13.600 4.621 -17.728 1.00 68.62 83 ASP A CA 1
ATOM 651 C C . ASP A 1 83 ? 12.142 4.162 -17.734 1.00 68.62 83 ASP A C 1
ATOM 653 O O . ASP A 1 83 ? 11.269 4.778 -18.352 1.00 68.62 83 ASP A O 1
ATOM 657 N N . GLU A 1 84 ? 11.851 3.123 -16.954 1.00 69.56 84 GLU A N 1
ATOM 658 C CA . GLU A 1 84 ? 10.489 2.688 -16.697 1.00 69.56 84 GLU A CA 1
ATOM 659 C C . GLU A 1 84 ? 9.942 3.4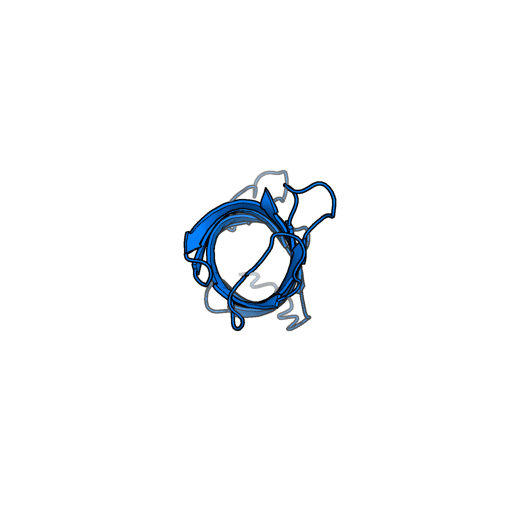12 -15.473 1.00 69.56 84 GLU A C 1
ATOM 661 O O . GLU A 1 84 ? 10.136 3.017 -14.317 1.00 69.56 84 GLU A O 1
ATOM 666 N N . ARG A 1 85 ? 9.245 4.512 -15.754 1.00 80.94 85 ARG A N 1
ATOM 667 C CA . ARG A 1 85 ? 8.495 5.281 -14.768 1.00 80.94 85 ARG A CA 1
ATOM 668 C C . ARG A 1 85 ? 7.078 5.528 -15.238 1.00 80.94 85 ARG A C 1
ATOM 670 O O . ARG A 1 85 ? 6.813 5.700 -16.426 1.00 80.94 85 ARG A O 1
ATOM 677 N N . GLY A 1 86 ? 6.159 5.616 -14.293 1.00 85.44 86 GLY A N 1
ATOM 678 C CA . GLY A 1 86 ? 4.783 5.934 -14.629 1.00 85.44 86 GLY A CA 1
ATOM 679 C C . GLY A 1 86 ? 3.879 6.005 -13.421 1.00 85.44 86 GLY A C 1
ATOM 680 O O . GLY A 1 86 ? 4.298 5.804 -12.282 1.00 85.44 86 GLY A O 1
ATOM 681 N N . PHE A 1 87 ? 2.620 6.307 -13.694 1.00 89.25 87 PHE A N 1
ATOM 682 C CA . PHE A 1 87 ? 1.577 6.298 -12.688 1.00 89.25 87 PHE A CA 1
ATOM 683 C C . PHE A 1 87 ? 0.970 4.901 -12.586 1.00 89.25 87 PHE A C 1
ATOM 685 O O . PHE A 1 87 ? 0.698 4.263 -13.606 1.00 89.25 87 PHE A O 1
ATOM 692 N N . MET A 1 88 ? 0.738 4.446 -11.360 1.00 90.44 88 MET A N 1
ATOM 693 C CA . MET A 1 88 ? -0.029 3.240 -11.087 1.00 90.44 88 MET A CA 1
ATOM 694 C C . MET A 1 88 ? -1.307 3.556 -10.324 1.00 90.44 88 MET A C 1
ATOM 696 O O . MET A 1 88 ? -1.353 4.483 -9.510 1.00 90.44 88 MET A O 1
ATOM 700 N N . MET A 1 89 ? -2.312 2.714 -10.529 1.00 93.38 89 MET A N 1
ATOM 701 C CA . MET A 1 89 ? -3.522 2.671 -9.721 1.00 93.38 89 MET A CA 1
ATOM 702 C C . MET A 1 89 ? -3.873 1.218 -9.416 1.00 93.38 89 MET A C 1
ATOM 704 O O . MET A 1 89 ? -3.819 0.360 -10.288 1.00 93.38 89 MET A O 1
ATOM 708 N N . GLU A 1 90 ? -4.240 0.933 -8.178 1.00 93.75 90 GLU A N 1
ATOM 709 C CA . GLU A 1 90 ? -4.456 -0.422 -7.701 1.00 93.75 90 GLU A CA 1
ATOM 710 C C . GLU A 1 90 ? -5.670 -0.473 -6.771 1.00 93.75 90 GLU A C 1
ATOM 712 O O . GLU A 1 90 ? -5.544 -0.203 -5.570 1.00 93.75 90 GLU A O 1
ATOM 717 N N . PRO A 1 91 ? -6.862 -0.819 -7.287 1.00 94.94 91 PRO A N 1
ATOM 718 C CA . PRO A 1 91 ? -7.933 -1.310 -6.436 1.00 94.94 91 PRO A CA 1
ATOM 719 C C . PRO A 1 91 ? -7.489 -2.595 -5.727 1.00 94.94 91 PRO A C 1
ATOM 721 O O . PRO A 1 91 ? -6.860 -3.473 -6.327 1.00 94.94 91 PRO A O 1
ATOM 724 N N . ARG A 1 92 ? -7.843 -2.716 -4.448 1.00 94.81 92 ARG A N 1
ATOM 725 C CA . ARG A 1 92 ? -7.501 -3.868 -3.612 1.00 94.81 92 ARG A CA 1
ATOM 726 C C . ARG A 1 92 ? -8.607 -4.243 -2.639 1.00 94.81 92 ARG A C 1
ATOM 728 O O . ARG A 1 92 ? -9.357 -3.398 -2.156 1.00 94.81 92 ARG A O 1
ATOM 735 N N . LEU A 1 93 ? -8.639 -5.523 -2.312 1.00 95.94 93 LEU A N 1
ATOM 736 C CA . LEU A 1 93 ? -9.379 -6.115 -1.209 1.00 95.94 93 LEU A CA 1
ATOM 737 C C . LEU A 1 93 ? -8.352 -6.736 -0.268 1.00 95.94 93 LEU A C 1
ATOM 739 O O . LEU A 1 93 ? -7.437 -7.428 -0.714 1.00 95.94 93 LEU A O 1
ATOM 743 N N . GLY A 1 94 ? -8.493 -6.515 1.030 1.00 94.62 94 GLY A N 1
ATOM 744 C CA . GLY A 1 94 ? -7.546 -7.068 1.978 1.00 94.62 94 GLY A CA 1
ATOM 745 C C . GLY A 1 94 ? -8.124 -7.324 3.349 1.00 94.62 94 GLY A C 1
ATOM 746 O O . GLY A 1 94 ? -9.293 -7.064 3.636 1.00 94.62 94 GLY A O 1
ATOM 747 N N . TRP A 1 95 ? -7.256 -7.859 4.193 1.00 94.06 95 TRP A N 1
ATOM 748 C CA . TRP A 1 95 ? -7.507 -8.117 5.594 1.00 94.06 95 TRP A CA 1
ATOM 749 C C . TRP A 1 95 ? -6.428 -7.439 6.423 1.00 94.06 95 TRP A C 1
ATOM 751 O O . TRP A 1 95 ? -5.239 -7.652 6.186 1.00 94.06 95 TRP A O 1
ATOM 761 N N . SER A 1 96 ? -6.849 -6.624 7.383 1.00 90.12 96 SER A N 1
ATOM 762 C CA . SER A 1 96 ? -5.969 -5.922 8.311 1.00 90.12 96 SER A CA 1
ATOM 763 C C . SER A 1 96 ? -5.836 -6.684 9.619 1.00 90.12 96 SER A C 1
ATOM 765 O O . SER A 1 96 ? -6.823 -7.205 10.144 1.00 90.12 96 SER A O 1
ATOM 767 N N . PHE A 1 97 ? -4.623 -6.692 10.161 1.00 89.50 97 PHE A N 1
ATOM 768 C CA . PHE A 1 97 ? -4.262 -7.314 11.425 1.00 89.50 97 PHE A CA 1
ATOM 769 C C . PHE A 1 97 ? -3.486 -6.325 12.292 1.00 89.50 97 PHE A C 1
ATOM 771 O O . PHE A 1 97 ? -2.518 -5.707 11.841 1.00 89.50 97 PHE A O 1
ATOM 778 N N . TYR A 1 98 ? -3.880 -6.196 13.556 1.00 84.31 98 TYR A N 1
ATOM 779 C CA . TYR A 1 98 ? -3.174 -5.345 14.510 1.00 84.31 98 TYR A CA 1
ATOM 780 C C . TYR A 1 98 ? -2.185 -6.143 15.351 1.00 84.31 98 TYR A C 1
ATOM 782 O O . TYR A 1 98 ? -2.498 -7.210 15.886 1.00 84.31 98 TYR A O 1
ATOM 790 N N . SER A 1 99 ? -0.986 -5.592 15.534 1.00 76.94 99 SER A N 1
ATOM 791 C CA . SER A 1 99 ? -0.053 -6.103 16.531 1.00 76.94 99 SER A CA 1
ATOM 792 C C . SER A 1 99 ? -0.558 -5.799 1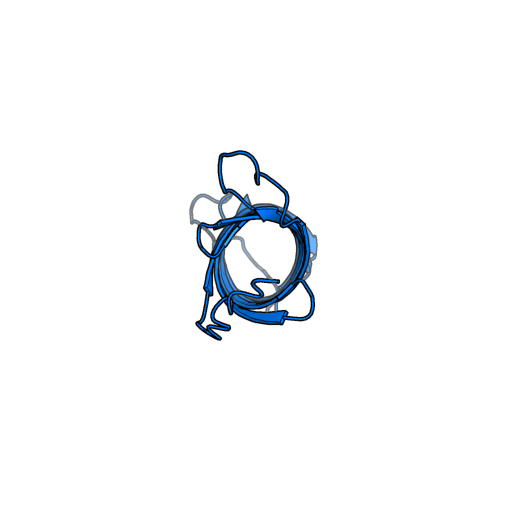7.943 1.00 76.94 99 SER A C 1
ATOM 794 O O . SER A 1 99 ? -0.943 -4.672 18.256 1.00 76.94 99 SER A O 1
ATOM 796 N N . LYS A 1 100 ? -0.467 -6.785 18.846 1.00 67.00 100 LYS A N 1
ATOM 797 C CA . LYS A 1 100 ? -0.885 -6.673 20.259 1.00 67.00 100 LYS A CA 1
ATOM 798 C C . LYS A 1 100 ? -0.186 -5.538 21.031 1.00 67.00 100 LYS A C 1
ATOM 800 O O . LYS A 1 100 ? -0.669 -5.161 22.094 1.00 67.00 100 LYS A O 1
ATOM 805 N N . LYS A 1 101 ? 0.938 -5.016 20.518 1.00 64.81 101 LYS A N 1
ATOM 806 C CA . LYS A 1 101 ? 1.712 -3.901 21.100 1.00 64.81 101 LYS A CA 1
ATOM 807 C C . LYS A 1 101 ? 1.398 -2.522 20.485 1.00 64.81 101 LYS A C 1
ATOM 809 O O . LYS A 1 101 ? 2.047 -1.548 20.838 1.00 64.81 101 LYS A O 1
ATOM 814 N N . GLY A 1 102 ? 0.371 -2.425 19.636 1.00 58.56 102 GLY A N 1
ATOM 815 C CA . GLY A 1 102 ? -0.444 -1.210 19.515 1.00 58.56 102 GLY A CA 1
ATOM 816 C C . GLY A 1 102 ? -0.022 -0.124 18.524 1.00 58.56 102 GLY A C 1
ATOM 817 O O . GLY A 1 102 ? -0.637 0.934 18.552 1.00 58.56 102 GLY A O 1
ATOM 818 N N . GLN A 1 103 ? 0.956 -0.350 17.645 1.00 71.31 103 GLN A N 1
ATOM 819 C CA . GLN A 1 103 ? 1.311 0.643 16.611 1.00 71.31 103 GLN A CA 1
ATOM 820 C C . GLN A 1 103 ? 1.466 0.040 15.216 1.00 71.31 103 GLN A C 1
ATOM 822 O O . GLN A 1 103 ? 1.047 0.644 14.244 1.00 71.31 103 GLN A O 1
ATOM 827 N N . LEU A 1 104 ? 1.986 -1.184 15.108 1.00 76.19 104 LEU A N 1
ATOM 828 C CA . LEU A 1 104 ? 2.130 -1.831 13.809 1.00 76.19 104 LEU A CA 1
ATOM 829 C C . LEU A 1 104 ? 0.829 -2.520 13.381 1.00 76.19 104 LEU A C 1
ATOM 831 O O . LEU A 1 104 ? 0.346 -3.438 14.057 1.00 76.19 104 LEU A O 1
ATOM 835 N N . ARG A 1 105 ? 0.319 -2.123 12.220 1.00 85.38 105 ARG A N 1
ATOM 836 C CA . ARG A 1 105 ? -0.711 -2.819 11.455 1.00 85.38 105 ARG A CA 1
ATOM 837 C C . ARG A 1 105 ? -0.051 -3.532 10.283 1.00 85.38 105 ARG A C 1
ATOM 839 O O . ARG A 1 105 ? 0.778 -2.947 9.597 1.00 85.38 105 ARG A O 1
ATOM 846 N N . TYR A 1 106 ? -0.414 -4.784 10.034 1.00 89.62 106 TYR A N 1
ATOM 847 C CA . TYR A 1 106 ? -0.062 -5.437 8.776 1.00 89.62 106 TYR A CA 1
ATOM 848 C C . TYR A 1 106 ? -1.320 -5.875 8.045 1.00 89.62 106 TYR A C 1
ATOM 850 O O . TYR A 1 106 ? -2.317 -6.253 8.656 1.00 89.62 106 TYR A O 1
ATOM 858 N N . ASN A 1 107 ? -1.278 -5.800 6.725 1.00 91.56 107 ASN A N 1
ATOM 859 C CA . ASN A 1 107 ? -2.392 -6.115 5.855 1.00 91.56 107 ASN A CA 1
ATOM 860 C C . ASN A 1 107 ? -1.948 -7.183 4.867 1.00 91.56 107 ASN A C 1
ATOM 862 O O . ASN A 1 107 ? -0.860 -7.073 4.307 1.00 91.56 107 ASN A O 1
ATOM 866 N N . VAL A 1 108 ? -2.797 -8.169 4.611 1.00 94.75 108 VAL A N 1
ATOM 867 C CA . VAL A 1 108 ? -2.672 -9.025 3.425 1.00 94.75 108 VAL A CA 1
ATOM 868 C C . VAL A 1 108 ? -3.716 -8.575 2.418 1.00 94.75 108 VAL A C 1
ATOM 870 O O . VAL A 1 108 ? -4.846 -8.276 2.804 1.00 94.75 108 VAL A O 1
ATOM 873 N N . PHE A 1 109 ? -3.360 -8.492 1.143 1.00 94.94 109 PHE A N 1
ATOM 874 C CA . PHE A 1 109 ? -4.287 -8.011 0.123 1.00 94.94 109 PHE A CA 1
ATOM 875 C C . PHE A 1 109 ? -4.132 -8.752 -1.197 1.00 94.94 109 PHE A C 1
ATOM 877 O O . PHE A 1 109 ? -3.064 -9.265 -1.530 1.00 94.94 109 PHE A O 1
ATOM 884 N N . ALA A 1 110 ? -5.223 -8.748 -1.951 1.00 94.88 110 ALA A N 1
ATOM 885 C CA . ALA A 1 110 ? -5.261 -9.028 -3.370 1.00 94.88 110 ALA A CA 1
ATOM 886 C C . ALA A 1 110 ? -5.739 -7.763 -4.089 1.00 94.88 110 ALA A C 1
ATOM 888 O O . ALA A 1 110 ? -6.667 -7.087 -3.640 1.00 94.88 110 ALA A O 1
ATOM 889 N N . GLY A 1 111 ? -5.100 -7.421 -5.195 1.00 93.44 111 GLY A N 1
ATOM 890 C CA . GLY A 1 111 ? -5.405 -6.229 -5.967 1.00 93.44 111 GLY A CA 1
ATOM 891 C C . GLY A 1 111 ? -5.074 -6.411 -7.434 1.00 93.44 111 GLY A C 1
ATOM 892 O O . GLY A 1 111 ? -4.572 -7.452 -7.859 1.00 93.44 111 GLY A O 1
ATOM 893 N N . ALA A 1 112 ? -5.369 -5.384 -8.216 1.00 92.25 112 ALA A N 1
ATOM 894 C CA . ALA A 1 112 ? -5.081 -5.379 -9.639 1.00 92.25 112 ALA A CA 1
ATOM 895 C C . ALA A 1 112 ? -4.356 -4.084 -9.996 1.00 92.25 112 ALA A C 1
ATOM 897 O O . ALA A 1 112 ? -4.923 -3.002 -9.897 1.00 92.25 112 ALA A O 1
ATOM 898 N N . ASN A 1 113 ? -3.080 -4.195 -10.355 1.00 89.56 113 ASN A N 1
ATOM 899 C CA . ASN A 1 113 ? -2.231 -3.052 -10.650 1.00 89.56 113 ASN A CA 1
ATOM 900 C C . ASN A 1 113 ? -2.436 -2.615 -12.098 1.00 89.56 113 ASN A C 1
ATOM 902 O O . ASN A 1 113 ? -2.135 -3.377 -13.014 1.00 89.56 113 ASN A O 1
ATOM 906 N N . LEU A 1 114 ? -2.921 -1.395 -12.288 1.00 89.00 114 LEU A N 1
ATOM 907 C CA . LEU A 1 114 ? -2.990 -0.720 -13.575 1.00 89.00 114 LEU A CA 1
ATOM 908 C C . LEU A 1 114 ? -1.728 0.122 -13.745 1.00 89.00 114 LEU A C 1
ATOM 910 O O . LEU A 1 114 ? -1.565 1.126 -13.053 1.00 89.00 114 LEU A O 1
ATOM 914 N N . PHE A 1 115 ? -0.848 -0.281 -14.657 1.00 83.94 115 PHE A N 1
ATOM 915 C CA . PHE A 1 115 ? 0.378 0.441 -14.999 1.00 83.94 115 PHE A CA 1
ATOM 916 C C . PHE A 1 115 ? 0.612 0.363 -16.508 1.00 83.94 115 PHE A C 1
ATOM 918 O O . PHE A 1 115 ? 0.553 -0.721 -17.080 1.00 83.94 115 PHE A O 1
ATOM 925 N N . SER A 1 116 ? 0.858 1.504 -17.159 1.00 78.50 116 SER A N 1
ATOM 926 C CA . SER A 1 116 ? 1.091 1.581 -18.613 1.00 78.50 116 SER A CA 1
ATOM 927 C C . SER A 1 116 ? 0.032 0.828 -19.448 1.00 78.50 116 SER A C 1
ATOM 929 O O . SER A 1 116 ? 0.352 0.045 -20.336 1.00 78.50 116 SER A O 1
ATOM 931 N N . PHE A 1 117 ? -1.253 1.007 -19.106 1.00 76.62 117 PHE A N 1
ATOM 932 C CA . PHE A 1 117 ? -2.407 0.311 -19.711 1.00 76.62 117 PHE A CA 1
ATOM 933 C C . PHE A 1 117 ? -2.417 -1.223 -19.587 1.00 76.62 117 PHE A C 1
ATOM 935 O O . PHE A 1 117 ? -3.306 -1.874 -20.132 1.00 76.62 117 PHE A O 1
ATOM 942 N N . SER A 1 118 ? -1.493 -1.803 -18.822 1.00 81.88 118 SER A N 1
ATOM 943 C CA . SER A 1 118 ? -1.496 -3.216 -18.467 1.00 81.88 118 SER A CA 1
ATOM 944 C C . SER A 1 118 ? -2.125 -3.422 -17.091 1.00 81.88 118 SER A C 1
ATOM 946 O O . SER A 1 118 ? -1.849 -2.679 -16.144 1.00 81.88 118 SER A O 1
ATOM 948 N N . LEU A 1 119 ? -2.985 -4.436 -16.987 1.00 86.38 119 LEU A N 1
ATOM 949 C CA . LEU A 1 119 ? -3.594 -4.880 -15.738 1.00 86.38 119 LEU A CA 1
ATOM 950 C C . LEU A 1 119 ? -2.861 -6.129 -15.254 1.00 86.38 119 LEU A C 1
ATOM 952 O O . LEU A 1 119 ? -2.917 -7.174 -15.896 1.00 86.38 119 LEU A O 1
ATOM 956 N N . THR A 1 120 ? -2.208 -6.039 -14.100 1.00 88.50 120 THR A N 1
ATOM 957 C CA . THR A 1 120 ? -1.500 -7.174 -13.498 1.00 88.50 120 THR A CA 1
ATOM 958 C C . THR A 1 120 ? -2.137 -7.552 -12.160 1.00 88.50 120 THR A C 1
ATOM 960 O O . THR A 1 120 ? -2.138 -6.726 -11.238 1.00 88.50 120 THR A O 1
ATOM 963 N N . PRO A 1 121 ? -2.658 -8.784 -12.003 1.00 90.62 121 PRO A N 1
ATOM 964 C CA . PRO A 1 121 ? -3.096 -9.289 -10.708 1.00 90.62 121 PRO A CA 1
ATOM 965 C C . PRO A 1 121 ? -1.939 -9.288 -9.708 1.00 90.62 121 PRO A C 1
ATOM 967 O O . PRO A 1 121 ? -0.812 -9.664 -10.037 1.00 90.62 121 PRO A O 1
ATOM 970 N N . LYS A 1 122 ? -2.211 -8.881 -8.472 1.00 90.38 122 LYS A N 1
ATOM 971 C CA . LYS A 1 122 ? -1.197 -8.738 -7.431 1.00 90.38 122 LYS A CA 1
ATOM 972 C C . LYS A 1 122 ? -1.713 -9.259 -6.101 1.00 90.38 122 LYS A C 1
ATOM 974 O O . LYS A 1 122 ? -2.851 -8.991 -5.727 1.00 90.38 122 LYS A O 1
ATOM 979 N N . ILE A 1 123 ? -0.852 -9.945 -5.364 1.00 93.38 123 ILE A N 1
ATOM 980 C CA . ILE A 1 123 ? -1.054 -10.226 -3.945 1.00 93.38 123 ILE A CA 1
ATOM 981 C C . ILE A 1 123 ? 0.121 -9.672 -3.156 1.00 93.38 123 ILE A C 1
ATOM 983 O O . ILE A 1 123 ? 1.244 -9.594 -3.658 1.00 93.38 123 ILE A O 1
ATOM 987 N N . GLY A 1 124 ? -0.112 -9.271 -1.916 1.00 93.12 124 GLY A N 1
ATOM 988 C CA . GLY A 1 124 ? 0.973 -8.712 -1.136 1.00 93.12 124 GLY A CA 1
ATOM 989 C C . GLY A 1 124 ? 0.677 -8.530 0.331 1.00 93.12 124 GLY A C 1
ATOM 990 O O . GLY A 1 124 ? -0.419 -8.805 0.825 1.00 93.12 124 GLY A O 1
ATOM 991 N N . ILE A 1 125 ? 1.715 -8.053 1.007 1.00 93.69 125 ILE A N 1
ATOM 992 C CA . ILE A 1 125 ? 1.696 -7.710 2.421 1.00 93.69 125 ILE A CA 1
ATOM 993 C C . ILE A 1 125 ? 2.070 -6.236 2.545 1.00 93.69 125 ILE A C 1
ATOM 995 O O . ILE A 1 125 ? 3.028 -5.780 1.922 1.00 93.69 125 ILE A O 1
ATOM 999 N N . ALA A 1 126 ? 1.309 -5.485 3.334 1.00 91.81 126 ALA A N 1
ATOM 1000 C CA . ALA A 1 126 ? 1.612 -4.099 3.663 1.00 91.81 126 ALA A CA 1
ATOM 1001 C C . ALA A 1 126 ? 1.824 -3.951 5.168 1.00 91.81 126 ALA A C 1
ATOM 1003 O O . ALA A 1 126 ? 1.045 -4.495 5.945 1.00 91.81 126 ALA A O 1
ATOM 1004 N N . PHE A 1 127 ? 2.839 -3.197 5.572 1.00 91.38 127 PHE A N 1
ATOM 1005 C CA . PHE A 1 127 ? 3.108 -2.832 6.958 1.00 91.38 127 PHE A CA 1
ATOM 1006 C C . PHE A 1 127 ? 2.876 -1.337 7.138 1.00 91.38 127 PHE A C 1
ATOM 1008 O O . PHE A 1 127 ? 3.393 -0.523 6.378 1.00 91.38 127 PHE A O 1
ATOM 1015 N N . GLU A 1 128 ? 2.083 -0.972 8.132 1.00 86.12 128 GLU A N 1
ATOM 1016 C CA . GLU A 1 128 ? 1.653 0.398 8.364 1.00 86.12 128 GLU A CA 1
ATOM 1017 C C . GLU A 1 128 ? 1.815 0.757 9.840 1.00 86.12 128 GLU A C 1
ATOM 1019 O O . GLU A 1 128 ? 1.422 -0.018 10.719 1.00 86.12 128 GLU A O 1
ATOM 1024 N N . LEU A 1 129 ? 2.410 1.923 10.083 1.00 84.25 129 LEU A N 1
ATOM 1025 C CA . LEU A 1 129 ? 2.529 2.564 11.395 1.00 84.25 129 LEU A CA 1
ATOM 1026 C C . LEU A 1 129 ? 1.433 3.613 11.593 1.00 84.25 129 LEU A C 1
ATOM 1028 O O . LEU A 1 129 ? 1.101 4.298 10.594 1.00 84.25 129 LEU A O 1
#

Secondary structure (DSSP, 8-state):
----------PPEEEEEEEEEEESSSSEEEEEEEEEETTTEEEEEEEEEEESS---STT--EEEEEEEEEEEEE---STTTTTSEEEEEEEEEEEEEE-TTSS-EEEEEEEEEEETTEEEEEEEEEEE-

Foldseek 3Di:
DCPPPPPPPLDAKEKEWEWAWDDPAQFKIKIWTWMDIPVFKIWTKIKIKGWPDRNPDLQDKTKIKMKIKTKMWTPDPDPCGRVDIDIKMKTKIWIWGHDPVRFKIKIWIWIWIQDPNDTHTYTYMYIYD

Sequence (129 aa):
MGIDNVVNDPGMTYALFGGINYRITPRFSLGLGVGIYKTEFVAAYLHLNFNLRREHSTKDNYPYIGIQAGGVYSTWIGENFGDERGFMMEPRLGWSFYSKKGQLRYNVFAGANLFSFSLTPKIGIAFEL

Radius of gyration: 15.99 Å; chains: 1; bounding box: 39×24×56 Å